Protein AF-A0A7C4VWK9-F1 (afdb_monomer)

Structure (mmCIF, N/CA/C/O backbone):
data_AF-A0A7C4VWK9-F1
#
_entry.id   AF-A0A7C4VWK9-F1
#
loop_
_atom_site.group_PDB
_atom_site.id
_atom_site.type_symbol
_atom_site.label_atom_id
_atom_site.label_alt_id
_atom_site.label_comp_id
_atom_site.label_asym_id
_atom_site.label_entity_id
_atom_site.label_seq_id
_atom_site.pdbx_PDB_ins_code
_atom_site.Cartn_x
_atom_site.Cartn_y
_atom_site.Cartn_z
_atom_site.occupancy
_atom_site.B_iso_or_equiv
_atom_site.auth_seq_id
_atom_site.auth_comp_id
_atom_site.auth_asym_id
_atom_site.auth_atom_id
_atom_site.pdbx_PDB_model_num
ATOM 1 N N . ILE A 1 1 ? -9.083 -7.393 33.796 1.00 55.97 1 ILE A N 1
ATOM 2 C CA . ILE A 1 1 ? -8.735 -6.158 33.056 1.00 55.97 1 ILE A CA 1
ATOM 3 C C . ILE A 1 1 ? -10.048 -5.450 32.779 1.00 55.97 1 ILE A C 1
ATOM 5 O O . ILE A 1 1 ? -10.922 -6.067 32.182 1.00 55.97 1 ILE A O 1
ATOM 9 N N . GLU A 1 2 ? -10.242 -4.238 33.296 1.00 72.88 2 GLU A N 1
ATOM 10 C CA . GLU A 1 2 ? -11.451 -3.458 33.008 1.00 72.88 2 GLU A CA 1
ATOM 11 C C . GLU A 1 2 ? -11.550 -3.204 31.500 1.00 72.88 2 GLU A C 1
ATOM 13 O O . GLU A 1 2 ? -10.556 -2.860 30.855 1.00 72.88 2 GLU A O 1
ATOM 18 N N . LYS A 1 3 ? -12.746 -3.395 30.935 1.00 67.94 3 LYS A N 1
ATOM 19 C CA . LYS A 1 3 ? -13.032 -3.276 29.496 1.00 67.94 3 LYS A CA 1
ATOM 20 C C . LYS A 1 3 ? -12.507 -1.963 28.893 1.00 67.94 3 LYS A C 1
ATOM 22 O O . LYS A 1 3 ? -12.003 -1.963 27.772 1.00 67.94 3 LYS A O 1
ATOM 27 N N . ASP A 1 4 ? -12.549 -0.881 29.666 1.00 73.06 4 ASP A N 1
ATOM 28 C CA . ASP A 1 4 ? -12.088 0.445 29.250 1.00 73.06 4 ASP A CA 1
ATOM 29 C C . ASP A 1 4 ? -10.565 0.529 29.104 1.00 73.06 4 ASP A C 1
ATOM 31 O O . ASP A 1 4 ? -10.063 1.165 28.176 1.00 73.06 4 ASP A O 1
ATOM 35 N N . THR A 1 5 ? -9.816 -0.169 29.964 1.00 80.00 5 THR A N 1
ATOM 36 C CA . THR A 1 5 ? -8.351 -0.253 29.851 1.00 80.00 5 THR A CA 1
ATOM 37 C C . THR A 1 5 ? -7.963 -0.996 28.574 1.00 80.00 5 THR A C 1
ATOM 39 O O . THR A 1 5 ? -7.142 -0.510 27.802 1.00 80.00 5 THR A O 1
ATOM 42 N N . PHE A 1 6 ? -8.631 -2.118 28.293 1.00 78.56 6 PHE A N 1
ATOM 43 C CA . PHE A 1 6 ? -8.378 -2.913 27.093 1.00 78.56 6 PHE A CA 1
ATOM 44 C C . PHE A 1 6 ? -8.642 -2.128 25.795 1.00 78.56 6 PHE A C 1
ATOM 46 O O . PHE A 1 6 ? -7.786 -2.079 24.913 1.00 78.56 6 PHE A O 1
ATOM 53 N N . LEU A 1 7 ? -9.800 -1.466 25.679 1.00 77.19 7 LEU A N 1
ATOM 54 C CA . LEU A 1 7 ? -10.148 -0.688 24.482 1.00 77.19 7 LEU A CA 1
ATOM 55 C C . LEU A 1 7 ? -9.214 0.508 24.269 1.00 77.19 7 LEU A C 1
ATOM 57 O O . LEU A 1 7 ? -8.869 0.832 23.129 1.00 77.19 7 LEU A O 1
ATOM 61 N N . ARG A 1 8 ? -8.776 1.155 25.353 1.00 83.44 8 ARG A N 1
ATOM 62 C CA . ARG A 1 8 ? -7.779 2.226 25.288 1.00 83.44 8 ARG A CA 1
ATOM 63 C C . ARG A 1 8 ? -6.451 1.716 24.731 1.00 83.44 8 ARG A C 1
ATOM 65 O O . ARG A 1 8 ? -5.878 2.369 23.859 1.00 83.44 8 ARG A O 1
ATOM 72 N N . ASP A 1 9 ? -5.992 0.557 25.191 1.00 83.94 9 ASP A N 1
ATOM 73 C CA . ASP A 1 9 ? -4.721 -0.024 24.760 1.00 83.94 9 ASP A CA 1
ATOM 74 C C . ASP A 1 9 ? -4.773 -0.458 23.285 1.00 83.94 9 ASP A C 1
ATOM 76 O O . ASP A 1 9 ? -3.840 -0.180 22.528 1.00 83.94 9 ASP A O 1
ATOM 80 N N . VAL A 1 10 ? -5.901 -1.025 22.833 1.00 84.25 10 VAL A N 1
ATOM 81 C CA . VAL A 1 10 ? -6.145 -1.338 21.413 1.00 84.25 10 VAL A CA 1
ATOM 82 C C . VAL A 1 10 ? -6.094 -0.074 20.551 1.00 84.25 10 VAL A C 1
ATOM 84 O O . VAL A 1 10 ? -5.369 -0.039 19.557 1.00 84.25 10 VAL A O 1
ATOM 87 N N . LYS A 1 11 ? -6.796 1.002 20.934 1.00 84.75 11 LYS A N 1
ATOM 88 C CA . LYS A 1 11 ? -6.750 2.283 20.200 1.00 84.75 11 LYS A CA 1
ATOM 89 C C . LYS A 1 11 ? -5.338 2.865 20.148 1.00 84.75 11 LYS A C 1
ATOM 91 O O . LYS A 1 11 ? -4.893 3.320 19.095 1.00 84.75 11 LYS A O 1
ATOM 96 N N . ALA A 1 12 ? -4.616 2.824 21.267 1.00 86.88 12 ALA A N 1
ATOM 97 C CA . ALA A 1 12 ? -3.241 3.303 21.337 1.00 86.88 12 ALA A CA 1
ATOM 98 C C . ALA A 1 12 ? -2.297 2.486 20.439 1.00 86.88 12 ALA A C 1
ATOM 100 O O . ALA A 1 12 ? -1.386 3.060 19.840 1.00 86.88 12 ALA A O 1
ATOM 101 N N . ALA A 1 13 ? -2.516 1.173 20.314 1.00 88.00 13 ALA A N 1
ATOM 102 C CA . ALA A 1 13 ? -1.792 0.331 19.369 1.00 88.00 13 ALA A CA 1
ATOM 103 C C . ALA A 1 13 ? -2.123 0.710 17.918 1.00 88.00 13 ALA A C 1
ATOM 105 O O . ALA A 1 13 ? -1.204 0.931 17.132 1.00 88.00 13 ALA A O 1
ATOM 106 N N . ILE A 1 14 ? -3.409 0.889 17.586 1.00 88.56 14 ILE A N 1
ATOM 107 C CA . ILE A 1 14 ? -3.871 1.284 16.245 1.00 88.56 14 ILE A CA 1
ATOM 108 C C . ILE A 1 14 ? -3.203 2.576 15.764 1.00 88.56 14 ILE A C 1
ATOM 110 O O . ILE A 1 14 ? -2.759 2.659 14.621 1.00 88.56 14 ILE A O 1
ATOM 114 N N . PHE A 1 15 ? -3.082 3.584 16.629 1.00 90.50 15 PHE A N 1
ATOM 115 C CA . PHE A 1 15 ? -2.480 4.870 16.251 1.00 90.50 15 PHE A CA 1
ATOM 116 C C . PHE A 1 15 ? -0.980 4.792 15.937 1.00 90.50 15 PHE A C 1
ATOM 118 O O . PHE A 1 15 ? -0.441 5.695 15.293 1.00 90.50 15 PHE A O 1
ATOM 125 N N . LYS A 1 16 ? -0.305 3.713 16.346 1.00 90.88 16 LYS A N 1
ATOM 126 C CA . LYS A 1 16 ? 1.098 3.443 15.998 1.00 90.88 16 LYS A CA 1
ATOM 127 C C . LYS A 1 16 ? 1.243 2.716 14.661 1.00 90.88 16 LYS A C 1
ATOM 129 O O . LYS A 1 16 ? 2.356 2.620 14.145 1.00 90.88 16 LYS A O 1
ATOM 134 N N . VAL A 1 17 ? 0.142 2.225 14.093 1.00 94.06 17 VAL A N 1
ATOM 135 C CA . VAL A 1 17 ? 0.165 1.481 12.838 1.00 94.06 17 VAL A CA 1
ATOM 136 C C . VAL A 1 17 ? 0.372 2.436 11.666 1.00 94.06 17 VAL A C 1
ATOM 138 O O . VAL A 1 17 ? -0.352 3.417 11.474 1.00 94.06 17 VAL A O 1
ATOM 141 N N . LYS A 1 18 ? 1.384 2.124 10.869 1.00 95.38 18 LYS A N 1
ATOM 142 C CA . LYS A 1 18 ? 1.755 2.763 9.609 1.00 95.38 18 LYS A CA 1
ATOM 143 C C . LYS A 1 18 ? 1.712 1.707 8.503 1.00 95.38 18 LYS A C 1
ATOM 145 O O . LYS A 1 18 ? 1.727 0.514 8.809 1.00 95.38 18 LYS A O 1
ATOM 150 N N . PRO A 1 19 ? 1.640 2.086 7.219 1.00 96.56 19 PRO A N 1
ATOM 151 C CA . PRO A 1 19 ? 1.576 1.081 6.164 1.00 96.56 19 PRO A CA 1
ATOM 152 C C . PRO A 1 19 ? 2.754 0.091 6.202 1.00 96.56 19 PRO A C 1
ATOM 154 O O . PRO A 1 19 ? 2.542 -1.109 6.048 1.00 96.56 19 PRO A O 1
ATOM 157 N N . GLU A 1 20 ? 3.967 0.559 6.504 1.00 95.12 20 GLU A N 1
ATOM 158 C CA . GLU A 1 20 ? 5.180 -0.263 6.563 1.00 95.12 20 GLU A CA 1
ATOM 159 C C . GLU A 1 20 ? 5.225 -1.289 7.712 1.00 95.12 20 GLU A C 1
ATOM 161 O O . GLU A 1 20 ? 5.962 -2.266 7.616 1.00 95.12 20 GLU A O 1
ATOM 166 N N . ASN A 1 21 ? 4.444 -1.122 8.783 1.00 94.62 21 ASN A N 1
ATOM 167 C CA . ASN A 1 21 ? 4.411 -2.075 9.903 1.00 94.62 21 ASN A CA 1
ATOM 168 C C . ASN A 1 21 ? 3.058 -2.786 10.053 1.00 94.62 21 ASN A C 1
ATOM 170 O O . ASN A 1 21 ? 2.929 -3.688 10.871 1.00 94.62 21 ASN A O 1
ATOM 174 N N . LEU A 1 22 ? 2.063 -2.437 9.233 1.00 94.81 22 LEU A N 1
ATOM 175 C CA . LEU A 1 22 ? 0.683 -2.920 9.318 1.00 94.81 22 LEU A CA 1
ATOM 176 C C . LEU A 1 22 ? 0.547 -4.438 9.460 1.00 94.81 22 LEU A C 1
ATOM 178 O O . LEU A 1 22 ? -0.304 -4.918 10.204 1.00 94.81 22 LEU A O 1
ATOM 182 N N . GLU A 1 23 ? 1.391 -5.201 8.774 1.00 92.38 23 GLU A N 1
ATOM 183 C CA . GLU A 1 23 ? 1.318 -6.659 8.814 1.00 92.38 23 GLU A CA 1
ATOM 184 C C . GLU A 1 23 ? 1.632 -7.249 10.205 1.00 92.38 23 GLU A C 1
ATOM 186 O O . GLU A 1 23 ? 1.118 -8.306 10.551 1.00 92.38 23 GLU A O 1
ATOM 191 N N . GLU A 1 24 ? 2.417 -6.554 11.031 1.00 91.69 24 GLU A N 1
ATOM 192 C CA . GLU A 1 24 ? 2.699 -6.940 12.426 1.00 91.69 24 GLU A CA 1
ATOM 193 C C . GLU A 1 24 ? 1.501 -6.687 13.354 1.00 91.69 24 GLU A C 1
ATOM 195 O O . GLU A 1 24 ? 1.420 -7.226 14.457 1.00 91.69 24 GLU A O 1
ATOM 200 N N . TYR A 1 25 ? 0.543 -5.887 12.887 1.00 91.50 25 TYR A N 1
ATOM 201 C CA . TYR A 1 25 ? -0.620 -5.444 13.641 1.00 91.50 25 TYR A CA 1
ATOM 202 C C . TYR A 1 25 ? -1.936 -6.003 13.089 1.00 91.50 25 TYR A C 1
ATOM 204 O O . TYR A 1 25 ? -2.997 -5.521 13.467 1.00 91.50 25 TYR A O 1
ATOM 212 N N . LEU A 1 26 ? -1.921 -7.030 12.230 1.00 90.19 26 LEU A N 1
ATOM 213 C CA . LEU A 1 26 ? -3.162 -7.589 11.665 1.00 90.19 26 LEU A CA 1
ATOM 214 C C . LEU A 1 26 ? -4.121 -8.154 12.715 1.00 90.19 26 LEU A C 1
ATOM 216 O O . LEU A 1 26 ? -5.330 -8.095 12.507 1.00 90.19 26 LEU A O 1
ATOM 22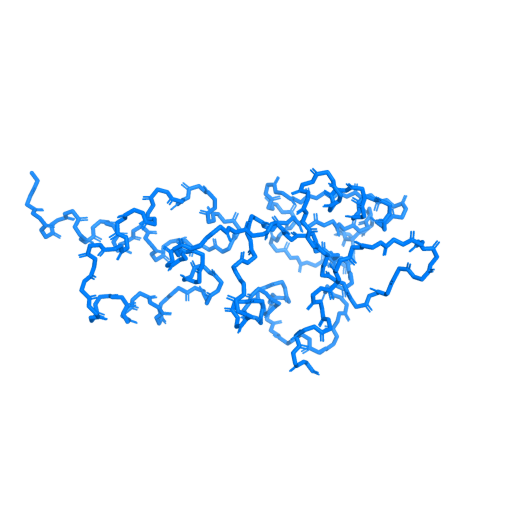0 N N . TRP A 1 27 ? -3.606 -8.612 13.858 1.00 87.50 27 TRP A N 1
ATOM 221 C CA . TRP A 1 27 ? -4.416 -9.051 15.001 1.00 87.50 27 TRP A CA 1
ATOM 222 C C . TRP A 1 27 ? -5.395 -7.970 15.486 1.00 87.50 27 TRP A C 1
ATOM 224 O O . TRP A 1 27 ? -6.424 -8.275 16.075 1.00 87.50 27 TRP A O 1
ATOM 234 N N . ILE A 1 28 ? -5.104 -6.692 15.221 1.00 88.31 28 ILE A N 1
ATOM 235 C CA . ILE A 1 28 ? -5.979 -5.571 15.563 1.00 88.31 28 ILE A CA 1
ATOM 236 C C . ILE A 1 28 ? -7.298 -5.622 14.787 1.00 88.31 28 ILE A C 1
ATOM 238 O O . ILE A 1 28 ? -8.310 -5.155 15.305 1.00 88.31 28 ILE A O 1
ATOM 242 N N . SER A 1 29 ? -7.305 -6.164 13.564 1.00 88.06 29 SER A N 1
ATOM 243 C CA . SER A 1 29 ? -8.513 -6.218 12.725 1.00 88.06 29 SER A CA 1
ATOM 244 C C . SER A 1 29 ? -9.667 -6.950 13.418 1.00 88.06 29 SER A C 1
ATOM 246 O O . SER A 1 29 ? -10.799 -6.469 13.375 1.00 88.06 29 SER A O 1
ATOM 248 N N . ASP A 1 30 ? -9.360 -8.000 14.186 1.00 85.69 30 ASP A N 1
ATOM 249 C CA . ASP A 1 30 ? -10.332 -8.738 14.999 1.00 85.69 30 ASP A CA 1
ATOM 250 C C . ASP A 1 30 ? -11.010 -7.842 16.047 1.00 85.69 30 ASP A C 1
ATOM 252 O O . ASP A 1 30 ? -12.171 -8.043 16.397 1.00 85.69 30 ASP A O 1
ATOM 256 N N . PHE A 1 31 ? -10.314 -6.807 16.526 1.00 85.69 31 PHE A N 1
ATOM 257 C CA . PHE A 1 31 ? -10.820 -5.869 17.527 1.00 85.69 31 PHE A CA 1
ATOM 258 C C . PHE A 1 31 ? -11.560 -4.679 16.924 1.00 85.69 31 PHE A C 1
ATOM 260 O O . PHE A 1 31 ? -12.413 -4.094 17.595 1.00 85.69 31 PHE A O 1
ATOM 267 N N . VAL A 1 32 ? -11.288 -4.335 15.660 1.00 86.88 32 VAL A N 1
ATOM 268 C CA . VAL A 1 32 ? -11.972 -3.232 14.969 1.00 86.88 32 VAL A CA 1
ATOM 269 C C . VAL A 1 32 ? -13.476 -3.472 14.924 1.00 86.88 32 VAL A C 1
ATOM 271 O O . VAL A 1 32 ? -14.249 -2.525 15.062 1.00 86.88 32 VAL A O 1
ATOM 274 N N . ASP A 1 33 ? -13.922 -4.721 14.800 1.00 84.25 33 ASP A N 1
ATOM 275 C CA . ASP A 1 33 ? -15.347 -5.045 14.750 1.00 84.25 33 ASP A CA 1
ATOM 276 C C . ASP A 1 33 ? -16.100 -4.807 16.068 1.00 84.25 33 ASP A C 1
ATOM 278 O O . ASP A 1 33 ? -17.304 -4.554 16.028 1.00 84.25 33 ASP A O 1
ATOM 282 N N . TYR A 1 34 ? -15.400 -4.772 17.205 1.00 86.06 34 TYR A N 1
ATOM 283 C CA . TYR A 1 34 ? -15.989 -4.485 18.519 1.00 86.06 34 TYR A CA 1
ATOM 284 C C . TYR A 1 34 ? -16.114 -2.990 18.824 1.00 86.06 34 TYR A C 1
ATOM 286 O O . TYR A 1 34 ? -16.762 -2.612 19.802 1.00 86.06 34 TYR A O 1
ATOM 294 N N . LEU A 1 35 ? -15.495 -2.138 18.007 1.00 87.06 35 LEU A N 1
ATOM 295 C CA . LEU A 1 35 ? -15.541 -0.695 18.186 1.00 87.06 35 LEU A CA 1
ATOM 296 C C . LEU A 1 35 ? -16.892 -0.131 17.754 1.00 87.06 35 LEU A C 1
ATOM 298 O O . LEU A 1 35 ? -17.445 -0.502 16.712 1.00 87.06 35 LEU A O 1
ATOM 302 N N . ASN A 1 36 ? -17.400 0.827 18.522 1.00 90.00 36 ASN A N 1
ATOM 303 C CA . ASN A 1 36 ? -18.621 1.530 18.154 1.00 90.00 36 ASN A CA 1
ATOM 304 C C . ASN A 1 36 ? -18.364 2.529 16.995 1.00 90.00 36 ASN A C 1
ATOM 306 O O . ASN A 1 36 ? -17.211 2.852 16.685 1.00 90.00 36 ASN A O 1
ATOM 310 N N . PRO A 1 37 ? -19.413 3.052 16.331 1.00 92.06 37 PRO A N 1
ATOM 311 C CA . PRO A 1 37 ? -19.247 3.949 15.184 1.00 92.06 37 PRO A CA 1
ATOM 312 C C . PRO A 1 37 ? -18.419 5.215 15.463 1.00 92.06 37 PRO A C 1
ATOM 314 O O . PRO A 1 37 ? -17.681 5.661 14.585 1.00 92.06 37 PRO A O 1
ATOM 317 N N . ILE A 1 38 ? -18.504 5.773 16.676 1.00 91.31 38 ILE A N 1
ATOM 318 C CA . ILE A 1 38 ? -17.749 6.970 17.079 1.00 91.31 38 ILE A CA 1
ATOM 319 C C . ILE A 1 38 ? -16.256 6.635 17.146 1.00 91.31 38 ILE A C 1
ATOM 321 O O . ILE A 1 38 ? -15.430 7.351 16.587 1.00 91.31 38 ILE A O 1
ATOM 325 N N . GLU A 1 39 ? -15.912 5.504 17.756 1.00 90.44 39 GLU A N 1
ATOM 326 C CA . GLU A 1 39 ? -14.531 5.030 17.885 1.00 90.44 39 GLU A CA 1
ATOM 327 C C . GLU A 1 39 ? -13.917 4.677 16.530 1.00 90.44 39 GLU A C 1
ATOM 329 O O . GLU A 1 39 ? -12.776 5.041 16.247 1.00 90.44 39 GLU A O 1
ATOM 334 N N . LYS A 1 40 ? -14.691 4.021 15.656 1.00 91.69 40 LYS A N 1
ATOM 335 C CA . LYS A 1 40 ? -14.276 3.749 14.274 1.00 91.69 40 LYS A CA 1
ATOM 336 C C . LYS A 1 40 ? -13.990 5.043 13.517 1.00 91.69 40 LYS A C 1
ATOM 338 O O . LYS A 1 40 ? -12.975 5.137 12.830 1.00 91.69 40 LYS A O 1
ATOM 343 N N . SER A 1 41 ? -14.856 6.048 13.658 1.00 93.19 41 SER A N 1
ATOM 344 C CA . SER A 1 41 ? -14.652 7.355 13.030 1.00 93.19 41 SER A CA 1
ATOM 345 C C . SER A 1 41 ? -13.418 8.071 13.580 1.00 93.19 41 SER A C 1
ATOM 347 O O . SER A 1 41 ? -12.665 8.660 12.807 1.00 93.19 41 SER A O 1
ATOM 349 N N . GLU A 1 42 ? 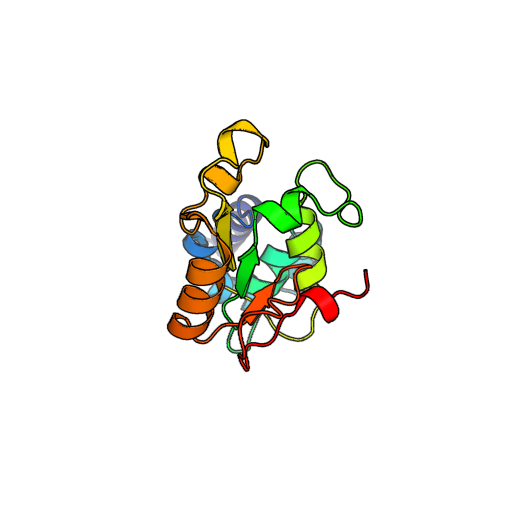-13.191 8.018 14.893 1.00 91.88 42 GLU A N 1
ATOM 350 C CA . GLU A 1 42 ? -12.001 8.593 15.522 1.00 91.88 42 GLU A CA 1
ATOM 351 C C . GLU A 1 42 ? -10.724 7.967 14.950 1.00 91.88 42 GLU A C 1
ATOM 353 O O . GLU A 1 42 ? -9.794 8.680 14.569 1.00 91.88 42 GLU A O 1
ATOM 358 N N . ILE A 1 43 ? -10.699 6.638 14.842 1.00 91.25 43 ILE A N 1
ATOM 359 C CA . ILE A 1 43 ? -9.550 5.913 14.310 1.00 91.25 43 ILE A CA 1
ATOM 360 C C . ILE A 1 43 ? -9.310 6.226 12.849 1.00 91.25 43 ILE A C 1
ATOM 362 O O . ILE A 1 43 ? -8.188 6.580 12.487 1.00 91.25 43 ILE A O 1
ATOM 366 N N . LYS A 1 44 ? -10.357 6.137 12.026 1.00 94.00 44 LYS A N 1
ATOM 367 C CA . LYS A 1 44 ? -10.295 6.438 10.595 1.00 94.00 44 LYS A CA 1
ATOM 368 C C . LYS A 1 44 ? -9.642 7.796 10.321 1.00 94.00 44 LYS A C 1
ATOM 370 O O . LYS A 1 44 ? -8.906 7.919 9.351 1.00 94.00 44 LYS A O 1
ATOM 375 N N . ASN A 1 45 ? -9.885 8.788 11.177 1.00 93.44 45 ASN A N 1
ATOM 376 C CA . ASN A 1 45 ? -9.351 10.142 11.023 1.00 93.44 45 ASN A CA 1
ATOM 377 C C . ASN A 1 45 ? -7.901 10.308 11.517 1.00 93.44 45 ASN A C 1
ATOM 379 O O . ASN A 1 45 ? -7.279 11.326 11.225 1.00 93.44 45 ASN A O 1
ATOM 383 N N . LYS A 1 46 ? -7.367 9.349 12.284 1.00 93.81 46 LYS A N 1
ATOM 384 C CA . LYS A 1 46 ? -6.028 9.421 12.899 1.00 93.81 46 LYS A CA 1
ATOM 385 C C . LYS A 1 46 ? -4.998 8.491 12.259 1.00 93.81 46 LYS A C 1
ATOM 387 O O . LYS A 1 46 ? -3.800 8.695 12.454 1.00 93.81 46 LYS A O 1
ATOM 392 N N . VAL A 1 47 ? -5.434 7.471 11.523 1.00 95.44 47 VAL A N 1
ATOM 393 C CA . VAL A 1 47 ? -4.537 6.528 10.838 1.00 95.44 47 VAL A CA 1
ATOM 394 C C . VAL A 1 47 ? -4.475 6.797 9.342 1.00 95.44 47 VAL A C 1
ATOM 396 O O . VAL A 1 47 ? -5.345 7.444 8.765 1.00 95.44 47 VAL A O 1
ATOM 399 N N . HIS A 1 48 ? -3.440 6.264 8.694 1.00 97.06 48 HIS A N 1
ATOM 400 C CA . HIS A 1 48 ? -3.323 6.345 7.244 1.00 97.06 48 HIS A CA 1
ATOM 401 C C . HIS A 1 48 ? -4.534 5.663 6.564 1.00 97.06 48 HIS A C 1
ATOM 403 O O . HIS A 1 48 ? -4.894 4.554 6.974 1.00 97.06 48 HIS A O 1
ATOM 409 N N . PRO A 1 49 ? -5.141 6.235 5.505 1.00 97.12 49 PRO A N 1
ATOM 410 C CA . PRO A 1 49 ? -6.337 5.666 4.870 1.00 97.12 49 PRO A CA 1
ATOM 411 C C . PRO A 1 49 ? -6.178 4.206 4.422 1.00 97.12 49 PRO A C 1
ATOM 413 O O . PRO A 1 49 ? -7.076 3.390 4.621 1.00 97.12 49 PRO A O 1
ATOM 416 N N . TYR A 1 50 ? -4.996 3.846 3.912 1.00 97.56 50 TYR A N 1
ATOM 417 C CA . TYR A 1 50 ? -4.639 2.458 3.591 1.00 97.56 50 TYR A CA 1
ATOM 418 C C . TYR A 1 50 ? -4.682 1.519 4.803 1.00 97.56 50 TYR A C 1
ATOM 420 O O . TYR A 1 50 ? -5.269 0.444 4.725 1.00 97.56 50 TYR A O 1
ATOM 428 N N . VAL A 1 51 ? -4.119 1.944 5.940 1.00 97.00 51 VAL A N 1
ATOM 429 C CA . VAL A 1 51 ? -4.147 1.176 7.195 1.00 97.00 51 VAL A CA 1
ATOM 430 C C . VAL A 1 51 ? -5.590 0.942 7.627 1.00 97.00 51 VAL A C 1
ATOM 432 O O . VAL A 1 51 ? -5.967 -0.193 7.905 1.00 97.00 51 VAL A O 1
ATOM 435 N N . TRP A 1 52 ? -6.420 1.990 7.611 1.00 96.38 52 TRP A N 1
ATOM 436 C CA . TRP A 1 52 ? -7.835 1.858 7.953 1.00 96.38 52 TRP A CA 1
ATOM 437 C C . TRP A 1 52 ? -8.576 0.897 7.018 1.00 96.38 52 TRP A C 1
ATOM 439 O O . TRP A 1 52 ? -9.301 0.025 7.494 1.00 96.38 52 TRP A O 1
ATOM 449 N N . LYS A 1 53 ? -8.387 1.026 5.697 1.00 96.06 53 LYS A N 1
ATOM 450 C CA . LYS A 1 53 ? -9.031 0.155 4.701 1.00 96.06 53 LYS A CA 1
ATOM 451 C C . LYS A 1 53 ? -8.708 -1.315 4.960 1.00 96.06 53 LYS A C 1
ATOM 453 O O . LYS A 1 53 ? -9.624 -2.128 4.923 1.00 96.06 53 LYS A O 1
ATOM 458 N N . VAL A 1 54 ? -7.448 -1.641 5.248 1.00 95.81 54 VAL A N 1
ATOM 459 C CA . VAL A 1 54 ? -7.021 -3.018 5.534 1.00 95.81 54 VAL A CA 1
ATOM 460 C C . VAL A 1 54 ? -7.587 -3.515 6.861 1.00 95.81 54 VAL A C 1
ATOM 462 O O . VAL A 1 54 ? -8.215 -4.568 6.881 1.00 95.81 54 VAL A O 1
ATOM 465 N N . LEU A 1 55 ? -7.429 -2.752 7.949 1.00 93.69 55 LEU A N 1
ATOM 466 C CA . LEU A 1 55 ? -7.897 -3.164 9.279 1.00 93.69 55 LEU A CA 1
ATOM 467 C C . LEU A 1 55 ? -9.424 -3.310 9.363 1.00 93.69 55 LEU A C 1
ATOM 469 O O . LEU A 1 55 ? -9.916 -4.088 10.171 1.00 93.69 55 LEU A O 1
ATOM 473 N N . ASN A 1 56 ? -10.169 -2.567 8.544 1.00 92.56 56 ASN A N 1
ATOM 474 C CA . ASN A 1 56 ? -11.631 -2.612 8.485 1.00 92.56 56 ASN A CA 1
ATOM 475 C C . ASN A 1 56 ? -12.160 -3.482 7.320 1.00 92.56 56 ASN A C 1
ATOM 477 O O . ASN A 1 56 ? -13.360 -3.473 7.034 1.00 92.56 56 ASN A O 1
ATOM 481 N N . SER A 1 57 ? -11.290 -4.204 6.605 1.00 90.81 57 SER A N 1
ATOM 482 C CA . SER A 1 57 ? -11.694 -5.056 5.483 1.00 90.81 57 SER A CA 1
ATOM 483 C C . SER A 1 57 ? -12.291 -6.369 5.978 1.00 90.81 57 SER A C 1
ATOM 485 O O . SER A 1 57 ? -11.627 -7.138 6.661 1.00 90.81 57 SER A O 1
ATOM 487 N N . LYS A 1 58 ? -13.524 -6.666 5.557 1.00 80.88 58 LYS A N 1
ATOM 488 C CA . LYS A 1 58 ? -14.186 -7.962 5.810 1.00 80.88 58 LYS A CA 1
ATOM 489 C C . LYS A 1 58 ? -14.018 -8.962 4.669 1.00 80.88 58 LYS A C 1
ATOM 491 O O . LYS A 1 58 ? -14.386 -10.125 4.798 1.00 80.88 58 LYS A O 1
ATOM 496 N N . SER A 1 59 ? -13.521 -8.497 3.526 1.00 77.38 59 SER A N 1
ATOM 497 C CA . SER A 1 59 ? -13.327 -9.301 2.327 1.00 77.38 59 SER A CA 1
ATOM 498 C C . SER A 1 59 ? -11.900 -9.828 2.228 1.00 77.38 59 SER A C 1
ATOM 500 O O . SER A 1 59 ? -10.964 -9.288 2.823 1.00 77.38 59 SER A O 1
ATOM 502 N N . LYS A 1 60 ? -11.747 -10.871 1.405 1.00 82.19 60 LYS A N 1
ATOM 503 C CA . LYS A 1 60 ? -10.448 -11.377 0.968 1.00 82.19 60 LYS A CA 1
ATOM 504 C C . LYS A 1 60 ? -9.621 -10.233 0.371 1.00 82.19 60 LYS A C 1
ATOM 506 O O . LYS A 1 60 ? -10.107 -9.508 -0.497 1.00 82.19 60 LYS A O 1
ATOM 511 N N . THR A 1 61 ? -8.379 -10.100 0.821 1.00 93.88 61 THR A N 1
ATOM 512 C CA . THR A 1 61 ? -7.441 -9.110 0.294 1.00 93.88 61 THR A CA 1
ATOM 513 C C . THR A 1 61 ? -6.734 -9.633 -0.956 1.00 93.88 61 THR A C 1
ATOM 515 O O . THR A 1 61 ? -6.604 -10.844 -1.161 1.00 93.88 61 THR A O 1
ATOM 518 N N . ILE A 1 62 ? -6.289 -8.714 -1.811 1.00 97.56 62 ILE A N 1
ATOM 519 C CA . ILE A 1 62 ? -5.549 -9.023 -3.038 1.00 97.56 62 ILE A CA 1
ATOM 520 C C . ILE A 1 62 ? -4.126 -8.479 -2.885 1.00 97.56 62 ILE A C 1
ATOM 522 O O . ILE A 1 62 ? -3.971 -7.272 -2.715 1.00 97.56 62 ILE A O 1
ATOM 526 N N . PRO A 1 63 ? -3.072 -9.304 -2.950 1.00 98.12 63 PRO A N 1
ATOM 527 C CA . PRO A 1 63 ? -1.708 -8.792 -2.908 1.00 98.12 63 PRO A CA 1
ATOM 528 C C . PRO A 1 63 ? -1.423 -7.809 -4.052 1.00 98.12 63 PRO A C 1
ATOM 530 O O . PRO A 1 63 ? -1.895 -8.009 -5.172 1.00 98.12 63 PRO A O 1
ATOM 533 N N . VAL A 1 64 ? -0.628 -6.771 -3.792 1.00 98.50 64 VAL A N 1
ATOM 534 C CA . VAL A 1 64 ? -0.201 -5.803 -4.817 1.00 98.50 64 VAL A CA 1
ATOM 535 C C . VAL A 1 64 ? 1.316 -5.690 -4.860 1.00 98.50 64 VAL A C 1
ATOM 537 O O . VAL A 1 64 ? 1.959 -5.472 -3.836 1.00 98.50 64 VAL A O 1
ATOM 540 N N . VAL A 1 65 ? 1.894 -5.823 -6.049 1.00 98.62 65 VAL A N 1
ATOM 541 C CA . VAL A 1 65 ? 3.317 -5.586 -6.295 1.00 98.62 65 VAL A CA 1
ATOM 542 C C . VAL A 1 65 ? 3.478 -4.212 -6.924 1.00 98.62 65 VAL A C 1
ATOM 544 O O . VAL A 1 65 ? 2.929 -3.924 -7.984 1.00 98.62 65 VAL A O 1
ATOM 547 N N . ILE A 1 66 ? 4.198 -3.343 -6.236 1.00 98.56 66 ILE A N 1
ATOM 548 C CA . ILE A 1 66 ? 4.366 -1.942 -6.588 1.00 98.56 66 ILE A CA 1
ATOM 549 C C . ILE A 1 66 ? 5.767 -1.754 -7.162 1.00 98.56 66 ILE A C 1
ATOM 551 O O . ILE A 1 66 ? 6.763 -2.137 -6.544 1.00 98.56 66 ILE A O 1
ATOM 555 N N . ASP A 1 67 ? 5.832 -1.121 -8.326 1.00 97.50 67 ASP A N 1
ATOM 556 C CA . ASP A 1 67 ? 7.083 -0.675 -8.932 1.00 97.50 67 ASP A CA 1
ATOM 557 C C . ASP A 1 67 ? 7.584 0.579 -8.208 1.00 97.50 67 ASP A C 1
ATOM 559 O O . ASP A 1 67 ? 7.225 1.713 -8.525 1.00 97.50 67 ASP A O 1
ATOM 563 N N . GLY A 1 68 ? 8.394 0.375 -7.177 1.00 97.12 68 GLY A N 1
ATOM 564 C CA . GLY A 1 68 ? 8.846 1.439 -6.298 1.00 97.12 68 GLY A CA 1
ATOM 565 C C . GLY A 1 68 ? 9.622 2.530 -7.040 1.00 97.12 68 GLY A C 1
ATOM 566 O O . GLY A 1 68 ? 9.419 3.710 -6.761 1.00 97.12 68 GLY A O 1
ATOM 567 N N . SER A 1 69 ? 10.469 2.172 -8.011 1.00 95.50 69 SER A N 1
ATOM 568 C CA . SER A 1 69 ? 11.235 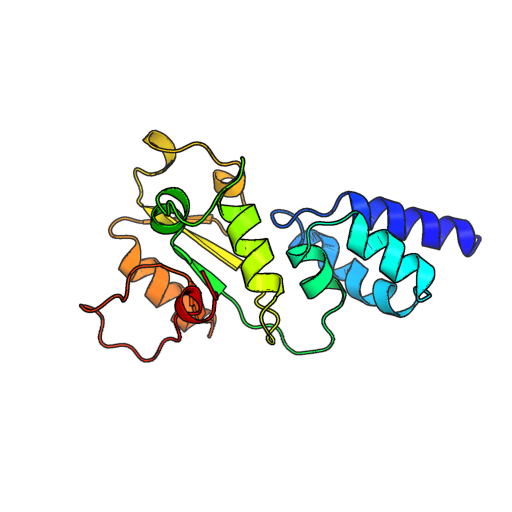3.158 -8.789 1.00 95.50 69 SER A CA 1
ATOM 569 C C . SER A 1 69 ? 10.319 4.052 -9.622 1.00 95.50 69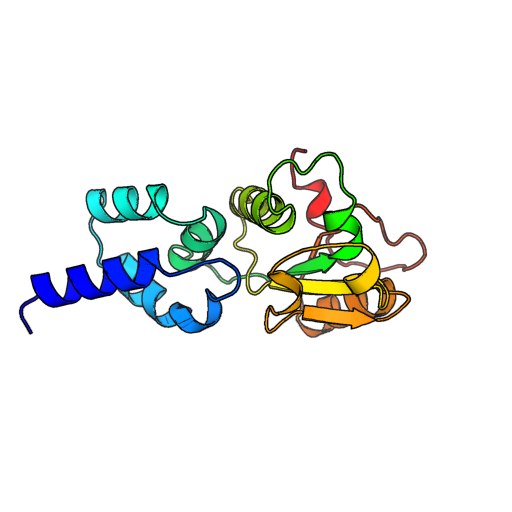 SER A C 1
ATOM 571 O O . SER A 1 69 ? 10.486 5.273 -9.626 1.00 95.50 69 SER A O 1
ATOM 573 N N . ASN A 1 70 ? 9.333 3.461 -10.297 1.00 95.25 70 ASN A N 1
ATOM 574 C CA . ASN A 1 70 ? 8.365 4.198 -11.100 1.00 95.25 70 ASN A CA 1
ATOM 575 C C . ASN A 1 70 ? 7.505 5.137 -10.241 1.00 95.25 70 ASN A C 1
ATOM 577 O O . ASN A 1 70 ? 7.346 6.314 -10.565 1.00 95.25 70 ASN A O 1
ATOM 581 N N . ILE A 1 71 ? 7.036 4.648 -9.092 1.00 96.06 71 ILE A N 1
ATOM 582 C CA . ILE A 1 71 ? 6.243 5.428 -8.137 1.00 96.06 71 ILE A CA 1
ATOM 583 C C . ILE A 1 71 ? 7.037 6.597 -7.559 1.00 96.06 71 ILE A C 1
ATOM 585 O O . ILE A 1 71 ? 6.514 7.706 -7.454 1.00 96.06 71 ILE A O 1
ATOM 589 N N . LEU A 1 72 ? 8.315 6.389 -7.231 1.00 95.38 72 LEU A N 1
ATOM 590 C CA . LEU A 1 72 ? 9.182 7.467 -6.765 1.00 95.38 72 LEU A CA 1
ATOM 591 C C . LEU A 1 72 ? 9.510 8.491 -7.857 1.00 95.38 72 LEU A C 1
ATOM 593 O O . LEU A 1 72 ? 9.982 9.568 -7.511 1.00 95.38 72 LEU A O 1
ATOM 597 N N . LEU A 1 73 ? 9.244 8.218 -9.134 1.00 94.38 73 LEU A N 1
ATOM 598 C CA . LEU A 1 73 ? 9.398 9.169 -10.243 1.00 94.38 73 LEU A CA 1
ATOM 599 C C . LEU A 1 73 ? 8.075 9.803 -10.698 1.00 94.38 73 LEU A C 1
ATOM 601 O O . LEU A 1 73 ? 8.101 10.797 -11.424 1.00 94.38 73 LEU A O 1
ATOM 605 N N . ALA A 1 74 ? 6.928 9.267 -10.276 1.00 94.00 74 ALA A N 1
ATOM 606 C CA . ALA A 1 74 ? 5.618 9.751 -10.693 1.00 94.00 74 ALA A CA 1
ATOM 607 C C . ALA A 1 74 ? 5.349 11.173 -10.172 1.00 94.00 74 ALA A C 1
ATOM 609 O O . ALA A 1 74 ? 5.308 11.425 -8.964 1.00 94.00 74 ALA A O 1
ATOM 610 N N . SER A 1 75 ? 5.153 12.118 -11.093 1.00 92.00 75 SER A N 1
ATOM 611 C CA . SER A 1 75 ? 4.899 13.530 -10.780 1.00 92.00 75 SER A CA 1
ATOM 612 C C . SER A 1 75 ? 3.464 13.784 -10.313 1.00 92.00 75 SER A C 1
ATOM 614 O O . SER A 1 75 ? 3.202 14.773 -9.627 1.00 92.00 75 SER A O 1
ATOM 616 N N . GLU A 1 76 ? 2.543 12.884 -10.658 1.00 92.56 76 GLU A N 1
ATOM 617 C CA . GLU A 1 76 ? 1.144 12.899 -10.234 1.00 92.56 76 GLU A CA 1
ATOM 618 C C . GLU A 1 76 ? 1.007 12.629 -8.727 1.00 92.56 76 GLU A C 1
ATOM 620 O O . GLU A 1 76 ? 0.099 13.142 -8.072 1.00 92.56 76 GLU A O 1
ATOM 625 N N . LEU A 1 77 ? 1.953 11.878 -8.151 1.00 92.62 77 LEU A N 1
ATOM 626 C CA . LEU A 1 77 ? 2.005 11.599 -6.722 1.00 92.62 77 LEU A CA 1
ATOM 627 C C . LEU A 1 77 ? 2.718 12.735 -5.988 1.00 92.62 77 LEU A C 1
ATOM 629 O O . LEU A 1 77 ? 3.938 12.911 -6.065 1.00 92.62 77 LEU A O 1
ATOM 633 N N . ARG A 1 78 ? 1.925 13.509 -5.249 1.00 87.19 78 ARG A N 1
ATOM 634 C CA . ARG A 1 78 ? 2.387 14.637 -4.435 1.00 87.19 78 ARG A CA 1
ATOM 635 C C . ARG A 1 78 ? 2.436 14.246 -2.965 1.00 87.19 78 ARG A C 1
ATOM 637 O O . ARG A 1 78 ? 1.558 13.537 -2.487 1.00 87.19 78 ARG A O 1
ATOM 644 N N . GLY A 1 79 ? 3.428 14.750 -2.242 1.00 84.50 79 GLY A N 1
ATOM 645 C CA . GLY A 1 79 ? 3.577 14.516 -0.808 1.00 84.50 79 GLY A CA 1
ATOM 646 C C . GLY A 1 79 ? 5.030 14.265 -0.411 1.00 84.50 79 GLY A C 1
ATOM 647 O O . GLY A 1 79 ? 5.879 14.080 -1.285 1.00 84.50 79 GLY A O 1
ATOM 648 N N . PRO A 1 80 ? 5.324 14.271 0.899 1.00 83.50 80 PRO A N 1
ATOM 649 C CA . PRO A 1 80 ? 6.673 14.026 1.406 1.00 83.50 80 PRO A CA 1
ATOM 650 C C . PRO A 1 80 ? 7.132 12.578 1.178 1.00 83.50 80 PRO A C 1
ATOM 652 O O . PRO A 1 80 ? 8.324 12.335 1.040 1.00 83.50 80 PRO A O 1
ATOM 655 N N . GLU A 1 81 ? 6.194 11.629 1.108 1.00 94.31 81 GLU A N 1
ATOM 656 C CA . GLU A 1 81 ? 6.455 10.219 0.828 1.00 94.31 81 GLU A CA 1
ATOM 657 C C . GLU A 1 81 ? 5.489 9.737 -0.263 1.00 94.31 81 GLU A C 1
ATOM 659 O O . GLU A 1 81 ? 4.304 9.523 -0.011 1.00 94.31 81 GLU A O 1
ATOM 664 N N . ARG A 1 82 ? 5.985 9.578 -1.496 1.00 95.75 82 ARG A N 1
ATOM 665 C CA . ARG A 1 82 ? 5.145 9.245 -2.664 1.00 95.75 82 ARG A CA 1
ATOM 666 C C . ARG A 1 82 ? 4.433 7.900 -2.518 1.00 95.75 82 ARG A C 1
ATOM 668 O O . ARG A 1 82 ? 3.314 7.749 -3.004 1.00 95.75 82 ARG A O 1
ATOM 675 N N . VAL A 1 83 ? 5.057 6.942 -1.831 1.00 97.31 83 VAL A N 1
ATOM 676 C CA . VAL A 1 83 ? 4.449 5.630 -1.572 1.00 97.31 83 VAL A CA 1
ATOM 677 C C . VAL A 1 83 ? 3.236 5.756 -0.640 1.00 97.31 83 VAL A C 1
ATOM 679 O O . VAL A 1 83 ? 2.236 5.089 -0.883 1.00 97.31 83 VAL A O 1
ATOM 682 N N . ASP A 1 84 ? 3.249 6.651 0.355 1.00 97.25 84 ASP A N 1
ATOM 683 C CA . ASP A 1 84 ? 2.067 6.900 1.200 1.00 97.25 84 ASP A CA 1
ATOM 684 C C . ASP A 1 84 ? 0.909 7.451 0.370 1.00 97.25 84 ASP A C 1
ATOM 686 O O . ASP A 1 84 ? -0.203 6.923 0.422 1.00 97.25 84 ASP A O 1
ATOM 690 N N . THR A 1 85 ? 1.186 8.456 -0.464 1.00 97.06 85 THR A N 1
ATOM 691 C CA . THR A 1 85 ? 0.186 9.038 -1.366 1.00 97.06 85 THR A CA 1
ATOM 692 C C . THR A 1 85 ? -0.415 7.978 -2.287 1.00 97.06 85 THR A C 1
ATOM 694 O O . THR A 1 85 ? -1.632 7.927 -2.470 1.00 97.06 85 THR A O 1
ATOM 697 N N . LEU A 1 86 ? 0.415 7.088 -2.840 1.00 97.94 86 LEU A N 1
ATOM 698 C CA . LEU A 1 86 ? -0.066 5.964 -3.637 1.00 97.94 86 LEU A CA 1
ATOM 699 C C . LEU A 1 86 ? -0.990 5.049 -2.825 1.00 97.94 86 LEU A C 1
ATOM 701 O O . LEU A 1 86 ? -2.078 4.705 -3.282 1.00 97.94 86 LEU A O 1
ATOM 705 N N . LEU A 1 87 ? -0.570 4.649 -1.626 1.00 98.06 87 LEU A N 1
ATOM 706 C CA . LEU A 1 87 ? -1.344 3.755 -0.770 1.00 98.06 87 LEU A CA 1
ATOM 707 C C . LEU A 1 87 ? -2.671 4.400 -0.340 1.00 98.06 87 LEU A C 1
ATOM 709 O O . LEU A 1 87 ? -3.688 3.710 -0.244 1.00 98.06 87 LEU A O 1
ATOM 713 N N . GLU A 1 88 ? -2.708 5.719 -0.136 1.00 97.19 88 GLU A N 1
ATOM 714 C CA . GLU A 1 88 ? -3.954 6.456 0.077 1.00 97.19 88 GLU A CA 1
ATOM 715 C C . GLU A 1 88 ? -4.894 6.303 -1.126 1.00 97.19 88 GLU A C 1
ATOM 717 O O . GLU A 1 88 ? -6.078 6.015 -0.944 1.00 97.19 88 GLU A O 1
ATOM 722 N N . LEU A 1 89 ? -4.395 6.465 -2.350 1.00 97.56 89 LEU A N 1
ATOM 723 C CA . LEU A 1 89 ? -5.206 6.311 -3.559 1.00 97.56 89 LEU A CA 1
ATOM 724 C C . LEU A 1 89 ? -5.695 4.871 -3.732 1.00 97.56 89 LEU A C 1
ATOM 726 O O . LEU A 1 89 ? -6.880 4.657 -3.983 1.00 97.56 89 LEU A O 1
ATOM 730 N N . ILE A 1 90 ? -4.823 3.887 -3.501 1.00 97.81 90 ILE A N 1
ATOM 731 C CA . ILE A 1 90 ? -5.179 2.462 -3.507 1.00 97.81 90 ILE A CA 1
ATOM 732 C C . ILE A 1 90 ? -6.289 2.176 -2.485 1.00 97.81 90 ILE A C 1
ATOM 734 O O . ILE A 1 90 ? -7.208 1.413 -2.775 1.00 97.81 90 ILE A O 1
ATOM 738 N N . SER A 1 91 ? -6.269 2.824 -1.314 1.00 96.88 91 SER A N 1
ATOM 739 C CA . SER A 1 91 ? -7.295 2.632 -0.276 1.00 96.88 91 SER A CA 1
ATOM 740 C C . SER A 1 91 ? -8.708 3.057 -0.700 1.00 96.88 91 SER A C 1
ATOM 742 O O . SER A 1 91 ? -9.690 2.599 -0.111 1.00 96.88 91 SER A O 1
ATOM 744 N N . LYS A 1 92 ? -8.815 3.914 -1.724 1.00 96.50 92 LYS A N 1
ATOM 745 C CA . LYS A 1 92 ? -10.083 4.408 -2.282 1.00 96.50 92 LYS A CA 1
ATOM 746 C C . LYS A 1 92 ? -10.683 3.450 -3.315 1.00 96.50 92 LYS A C 1
ATOM 748 O O . LYS A 1 92 ? -11.835 3.636 -3.693 1.00 96.50 92 LYS A O 1
ATOM 753 N N . LEU A 1 93 ? -9.934 2.439 -3.762 1.00 96.19 93 LEU A N 1
ATOM 754 C CA . LEU A 1 93 ? -10.446 1.403 -4.655 1.00 96.19 93 LEU A CA 1
ATOM 755 C C . LEU A 1 93 ? -11.424 0.473 -3.917 1.00 96.19 93 LEU A C 1
ATOM 757 O O . LEU A 1 93 ? -11.391 0.334 -2.687 1.00 96.19 93 LEU A O 1
ATOM 761 N N . ASP A 1 94 ? -12.296 -0.188 -4.681 1.00 93.12 94 ASP A N 1
ATOM 762 C CA . ASP A 1 94 ? -13.316 -1.086 -4.127 1.00 93.12 94 ASP A CA 1
ATOM 763 C C . ASP A 1 94 ? -12.676 -2.258 -3.375 1.00 93.12 94 ASP A C 1
ATOM 765 O O . ASP A 1 94 ? -13.017 -2.537 -2.221 1.00 93.12 94 ASP A O 1
ATOM 769 N N . GLN A 1 95 ? -11.689 -2.896 -4.008 1.00 95.69 95 GLN A N 1
ATOM 770 C CA . GLN A 1 95 ? -10.951 -4.025 -3.448 1.00 95.69 95 GLN A CA 1
ATOM 771 C C . GLN A 1 95 ? -9.936 -3.573 -2.392 1.00 95.69 95 GLN A C 1
ATOM 773 O O . GLN A 1 95 ? -9.351 -2.494 -2.482 1.00 95.69 95 GLN A O 1
ATOM 778 N N . THR A 1 96 ? -9.692 -4.430 -1.402 1.00 96.94 96 THR A N 1
ATOM 779 C CA . THR A 1 96 ? -8.622 -4.226 -0.420 1.00 96.94 96 THR A CA 1
ATOM 780 C C . THR A 1 96 ? -7.345 -4.866 -0.943 1.00 96.94 96 THR A C 1
ATOM 782 O O . THR A 1 96 ? -7.216 -6.092 -0.952 1.00 96.94 96 THR A O 1
ATOM 785 N N . TYR A 1 97 ? -6.395 -4.040 -1.372 1.00 97.88 97 TYR A N 1
ATOM 786 C CA . TYR A 1 97 ? -5.099 -4.521 -1.829 1.00 97.88 97 TYR A CA 1
ATOM 787 C C . TYR A 1 97 ? -4.145 -4.648 -0.646 1.00 97.88 97 TYR A C 1
ATOM 789 O O . TYR A 1 97 ? -3.777 -3.634 -0.074 1.00 97.88 97 TYR A O 1
ATOM 797 N N . PHE A 1 98 ? -3.813 -5.875 -0.241 1.00 97.50 98 PHE A N 1
ATOM 798 C CA . PHE A 1 98 ? -2.909 -6.183 0.869 1.00 97.50 98 PHE A CA 1
ATOM 799 C C . PHE A 1 98 ? -2.502 -7.678 0.846 1.00 97.50 98 PHE A C 1
ATOM 801 O O . PHE A 1 98 ? -3.350 -8.522 0.532 1.00 97.50 98 PHE A O 1
ATOM 808 N N . PRO A 1 99 ? -1.257 -8.042 1.222 1.00 97.50 99 PRO A N 1
ATOM 809 C CA . PRO A 1 99 ? -0.133 -7.151 1.520 1.00 97.50 99 PRO A CA 1
ATOM 810 C C . PRO A 1 99 ? 0.384 -6.446 0.262 1.00 97.50 99 PRO A C 1
ATOM 812 O O . PRO A 1 99 ? 0.084 -6.862 -0.860 1.00 97.50 99 PRO A O 1
ATOM 815 N N . PHE A 1 100 ? 1.154 -5.374 0.452 1.00 98.50 100 PHE A N 1
ATOM 816 C CA . PHE A 1 100 ? 1.882 -4.746 -0.646 1.00 98.50 100 PHE A CA 1
ATOM 817 C C . PHE A 1 100 ? 3.348 -5.177 -0.630 1.00 98.50 100 PHE A C 1
ATOM 819 O O . PHE A 1 100 ? 3.920 -5.468 0.421 1.00 98.50 100 PHE A O 1
ATOM 826 N N . TYR A 1 101 ? 3.939 -5.226 -1.813 1.00 98.62 101 TYR A N 1
ATOM 827 C CA . TYR A 1 101 ? 5.346 -5.510 -2.050 1.00 98.62 101 TYR A CA 1
ATOM 828 C C . TYR A 1 101 ? 5.918 -4.337 -2.828 1.00 98.62 101 TYR A C 1
ATOM 830 O O . TYR A 1 101 ? 5.234 -3.789 -3.690 1.00 98.62 101 TYR A O 1
ATOM 838 N N . LEU A 1 102 ? 7.157 -3.959 -2.543 1.00 98.50 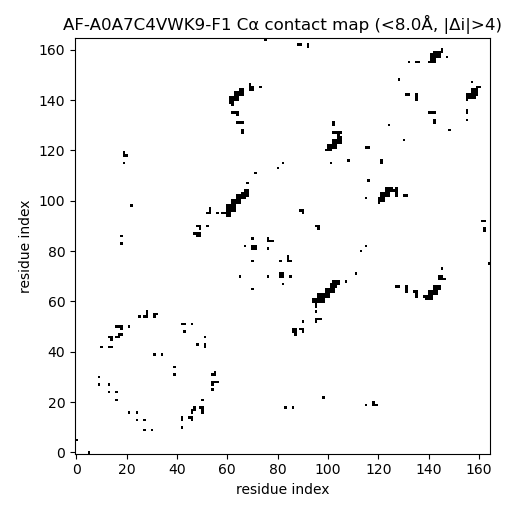102 LEU A N 1
ATOM 839 C CA . LEU A 1 102 ? 7.862 -2.930 -3.295 1.00 98.50 102 LEU A CA 1
ATOM 840 C C . LEU A 1 102 ? 9.044 -3.562 -4.001 1.00 98.50 102 LEU A C 1
ATOM 842 O O . LEU A 1 102 ? 9.868 -4.218 -3.370 1.00 98.50 102 LEU A O 1
ATOM 846 N N . VAL A 1 103 ? 9.142 -3.339 -5.302 1.00 98.44 103 VAL A N 1
ATOM 847 C CA . VAL A 1 103 ? 10.319 -3.718 -6.074 1.00 98.44 103 VAL A CA 1
ATOM 848 C C . VAL A 1 103 ? 10.944 -2.450 -6.618 1.00 98.44 103 VAL A C 1
ATOM 850 O O . VAL A 1 103 ? 10.282 -1.665 -7.291 1.00 98.44 103 VAL A O 1
ATOM 853 N N . PHE A 1 104 ? 12.212 -2.237 -6.302 1.00 98.06 104 PHE A N 1
ATOM 854 C CA . PHE A 1 104 ? 12.989 -1.124 -6.819 1.00 98.06 104 PHE A CA 1
ATOM 855 C C . PHE A 1 104 ? 14.047 -1.620 -7.797 1.00 98.06 104 PHE A C 1
ATOM 857 O O . PHE A 1 104 ? 14.566 -2.732 -7.669 1.00 98.06 104 PHE A O 1
ATOM 864 N N . ASP A 1 105 ? 14.431 -0.744 -8.721 1.00 96.25 105 ASP A N 1
ATOM 865 C CA . ASP A 1 105 ? 15.672 -0.934 -9.467 1.00 96.25 105 ASP A CA 1
ATOM 866 C C . ASP A 1 105 ? 16.861 -0.984 -8.491 1.00 96.25 105 ASP A C 1
ATOM 868 O O . ASP A 1 105 ? 16.882 -0.272 -7.480 1.00 96.25 105 ASP A O 1
ATOM 872 N N . ALA A 1 106 ? 17.867 -1.809 -8.789 1.00 94.94 106 ALA A N 1
ATOM 873 C CA . ALA A 1 106 ? 19.032 -2.007 -7.925 1.00 94.94 106 ALA A CA 1
ATOM 874 C C . ALA A 1 106 ? 19.748 -0.695 -7.543 1.00 94.94 106 ALA A C 1
ATOM 876 O O . ALA A 1 106 ? 20.309 -0.593 -6.450 1.00 94.94 106 ALA A O 1
ATOM 877 N N . ASN A 1 107 ? 19.700 0.333 -8.399 1.00 93.50 107 ASN A N 1
ATOM 878 C CA . ASN A 1 107 ? 20.330 1.629 -8.128 1.00 93.50 107 ASN A CA 1
ATOM 879 C C . ASN A 1 107 ? 19.443 2.637 -7.368 1.00 93.50 107 ASN A C 1
ATOM 881 O O . ASN A 1 107 ? 19.906 3.742 -7.075 1.00 93.50 107 ASN A O 1
ATOM 885 N N . ALA A 1 108 ? 18.195 2.294 -7.031 1.00 94.81 108 ALA A N 1
ATOM 886 C CA . ALA A 1 108 ? 17.229 3.237 -6.463 1.00 94.81 108 ALA A CA 1
ATOM 887 C C . ALA A 1 108 ? 17.715 3.897 -5.163 1.00 94.81 108 ALA A C 1
ATOM 889 O O . ALA A 1 108 ? 17.480 5.089 -4.959 1.00 94.81 108 ALA A O 1
ATOM 890 N N . LYS A 1 109 ? 18.456 3.162 -4.321 1.00 94.44 109 LYS A N 1
ATOM 891 C CA . LYS A 1 109 ? 19.011 3.677 -3.055 1.00 94.44 109 LYS A CA 1
ATOM 892 C C . LYS A 1 109 ? 19.971 4.855 -3.231 1.00 94.44 109 LYS A C 1
ATOM 894 O O . LYS A 1 109 ? 20.129 5.641 -2.308 1.00 94.44 109 LYS A O 1
ATOM 899 N N . TYR A 1 110 ? 20.608 4.975 -4.395 1.00 94.06 110 TYR A N 1
ATOM 900 C CA . TYR A 1 110 ? 21.525 6.077 -4.697 1.00 94.06 110 TYR A CA 1
ATOM 901 C C . TYR A 1 110 ? 20.809 7.295 -5.292 1.00 94.06 110 TYR A C 1
ATOM 903 O O . TYR A 1 110 ? 21.388 8.375 -5.355 1.00 94.06 110 TYR A O 1
ATOM 911 N N . LYS A 1 111 ? 19.568 7.122 -5.763 1.00 93.31 111 LYS A N 1
ATOM 912 C CA . LYS A 1 111 ? 18.798 8.152 -6.477 1.00 93.31 111 LYS A CA 1
ATOM 913 C C . LYS A 1 111 ? 17.704 8.775 -5.623 1.00 93.31 111 LYS A C 1
ATOM 915 O O . LYS A 1 111 ? 17.357 9.936 -5.827 1.00 93.31 111 LYS A O 1
ATOM 920 N N . PHE A 1 112 ? 17.138 8.007 -4.700 1.00 94.44 112 PHE A N 1
ATOM 921 C CA . PHE A 1 112 ? 15.957 8.410 -3.953 1.00 94.44 112 PHE A CA 1
ATOM 922 C C . PHE A 1 112 ? 16.159 8.276 -2.451 1.00 94.44 112 PHE A C 1
ATOM 924 O O . PHE A 1 112 ? 17.049 7.578 -1.980 1.00 94.44 112 PHE A O 1
ATOM 931 N N . HIS A 1 113 ? 15.276 8.934 -1.708 1.00 93.31 113 HIS A N 1
ATOM 932 C CA . HIS A 1 113 ? 15.178 8.824 -0.262 1.00 93.31 113 HIS A CA 1
ATOM 933 C C . HIS A 1 113 ? 13.731 8.470 0.073 1.00 93.31 113 HIS A C 1
ATOM 935 O O . HIS A 1 113 ? 12.818 9.221 -0.260 1.00 93.31 113 HIS A O 1
ATOM 941 N N . THR A 1 114 ? 13.522 7.312 0.689 1.00 95.06 114 THR A N 1
ATOM 942 C CA . THR A 1 114 ? 12.213 6.855 1.169 1.00 95.06 114 THR A CA 1
ATOM 943 C C . THR A 1 114 ? 12.421 5.935 2.359 1.00 95.06 114 THR A C 1
ATOM 945 O O . THR A 1 114 ? 13.393 5.172 2.411 1.00 95.06 114 THR A O 1
ATOM 948 N N . ARG A 1 115 ? 11.499 5.967 3.323 1.00 95.25 115 ARG A N 1
ATOM 949 C CA . ARG A 1 115 ? 11.561 5.039 4.464 1.00 95.25 115 ARG A CA 1
ATOM 950 C C . ARG A 1 115 ? 11.241 3.598 4.064 1.00 95.25 115 ARG A C 1
ATOM 952 O O . ARG A 1 115 ? 11.661 2.657 4.735 1.00 95.25 115 ARG A O 1
ATOM 959 N N . TYR A 1 116 ? 10.572 3.417 2.928 1.00 96.81 116 TYR A N 1
ATOM 960 C CA . TYR A 1 116 ? 10.182 2.108 2.424 1.00 96.81 116 TYR A CA 1
ATOM 961 C C . TYR A 1 116 ? 11.350 1.254 1.922 1.00 96.81 116 TYR A C 1
ATOM 963 O O . TYR A 1 116 ? 11.177 0.057 1.700 1.00 96.81 116 TYR A O 1
ATOM 971 N N . PHE A 1 117 ? 12.565 1.796 1.828 1.00 96.44 117 PHE A N 1
ATOM 972 C CA . PHE A 1 117 ? 13.750 0.971 1.588 1.00 96.44 117 PHE A CA 1
ATOM 973 C C . PHE A 1 117 ? 14.020 -0.057 2.687 1.00 96.44 117 PHE A C 1
ATOM 975 O O . PHE A 1 117 ? 14.641 -1.081 2.399 1.00 96.44 117 PHE A O 1
ATOM 982 N N . ASN A 1 118 ? 13.528 0.201 3.902 1.00 94.56 118 ASN A N 1
ATOM 983 C CA . ASN A 1 118 ? 13.646 -0.685 5.059 1.00 94.56 118 ASN A CA 1
ATOM 984 C C . ASN A 1 118 ? 12.364 -1.488 5.327 1.00 94.56 118 ASN A C 1
ATOM 986 O O . ASN A 1 118 ? 12.280 -2.202 6.324 1.00 94.56 118 ASN A O 1
ATOM 990 N N . TYR A 1 119 ? 11.348 -1.363 4.470 1.00 96.31 119 TYR A N 1
ATOM 991 C CA . TYR A 1 119 ? 10.136 -2.158 4.598 1.00 96.31 119 TYR A CA 1
ATOM 992 C C . TYR A 1 119 ? 10.434 -3.631 4.291 1.00 96.31 119 TYR A C 1
ATOM 994 O O . TYR A 1 119 ? 11.128 -3.958 3.331 1.00 96.31 119 TYR A O 1
ATOM 1002 N N . LYS A 1 120 ? 9.896 -4.545 5.103 1.00 95.75 120 LYS A N 1
ATOM 1003 C CA . LYS A 1 120 ? 10.247 -5.974 5.053 1.00 95.75 120 LYS A CA 1
ATOM 1004 C C . LYS A 1 120 ? 9.872 -6.694 3.749 1.00 95.75 120 LYS A C 1
ATOM 1006 O O . LYS A 1 120 ? 10.423 -7.751 3.473 1.00 95.75 120 LYS A O 1
ATOM 1011 N N . ARG A 1 121 ? 8.937 -6.147 2.958 1.00 97.19 121 ARG A N 1
ATOM 1012 C CA . ARG A 1 121 ? 8.560 -6.667 1.626 1.00 97.19 121 ARG A CA 1
ATOM 1013 C C . ARG A 1 121 ? 9.115 -5.791 0.499 1.00 97.19 121 ARG A C 1
ATOM 1015 O O . ARG A 1 121 ? 8.474 -5.641 -0.542 1.00 97.19 121 ARG A O 1
ATOM 1022 N N . THR A 1 122 ? 10.284 -5.197 0.729 1.00 98.06 122 THR A N 1
ATOM 1023 C CA . THR A 1 122 ? 11.030 -4.434 -0.271 1.00 98.06 122 THR A CA 1
ATOM 1024 C C . THR A 1 122 ? 12.141 -5.281 -0.879 1.00 98.06 122 THR A C 1
ATOM 1026 O O . THR A 1 122 ? 12.973 -5.842 -0.169 1.00 98.06 122 THR A O 1
ATOM 1029 N N . TYR A 1 123 ? 12.177 -5.322 -2.208 1.00 98.12 123 TYR A N 1
ATOM 1030 C CA . TYR A 1 123 ? 13.120 -6.090 -3.013 1.00 98.12 123 TYR A CA 1
ATOM 1031 C C . TYR A 1 123 ? 13.832 -5.179 -4.014 1.00 98.12 123 TYR A C 1
ATOM 1033 O O . TYR A 1 123 ? 13.319 -4.121 -4.385 1.00 98.12 123 TYR A O 1
ATOM 1041 N N . TYR A 1 124 ? 15.012 -5.605 -4.461 1.00 97.56 124 TYR A N 1
ATOM 1042 C CA . TYR A 1 124 ? 15.838 -4.874 -5.420 1.00 97.56 124 TYR A CA 1
ATOM 1043 C C . TYR A 1 124 ? 16.259 -5.812 -6.547 1.00 97.56 124 TYR A C 1
ATOM 1045 O O . TYR A 1 124 ? 16.786 -6.891 -6.277 1.00 97.56 124 TYR A O 1
ATOM 1053 N N . HIS A 1 125 ? 16.035 -5.405 -7.794 1.00 96.38 125 HIS A N 1
ATOM 1054 C CA . HIS A 1 125 ? 16.419 -6.167 -8.985 1.00 96.38 125 HIS A CA 1
ATOM 1055 C C . HIS A 1 125 ? 16.605 -5.225 -10.178 1.00 96.38 125 HIS A C 1
ATOM 1057 O O . HIS A 1 125 ? 16.013 -4.151 -10.200 1.00 96.38 125 HIS A O 1
ATOM 1063 N N . SER A 1 126 ? 17.426 -5.594 -11.162 1.00 92.62 126 SER A N 1
ATOM 1064 C CA . SER A 1 126 ? 17.587 -4.815 -12.395 1.00 92.62 126 SER A CA 1
ATOM 1065 C C . SER A 1 126 ? 17.703 -5.763 -13.599 1.00 92.62 126 SER A C 1
ATOM 1067 O O . SER A 1 126 ? 18.604 -6.602 -13.588 1.00 92.62 126 SER A O 1
ATOM 1069 N N . PRO A 1 127 ? 16.813 -5.664 -14.608 1.00 90.81 127 PRO A N 1
ATOM 1070 C CA . PRO A 1 127 ? 15.636 -4.786 -14.654 1.00 90.81 127 PRO A CA 1
ATOM 1071 C C . PRO A 1 127 ? 14.581 -5.191 -13.609 1.00 90.81 127 PRO A C 1
ATOM 1073 O O . PRO A 1 127 ? 14.374 -6.374 -13.350 1.00 90.81 127 PRO A O 1
ATOM 1076 N N . ALA A 1 128 ? 13.918 -4.222 -12.974 1.00 93.88 128 ALA A N 1
ATOM 1077 C CA . ALA A 1 128 ? 12.936 -4.501 -11.919 1.00 93.88 128 ALA A CA 1
ATOM 1078 C C . ALA A 1 128 ? 11.698 -5.264 -12.435 1.00 93.88 128 ALA A C 1
ATOM 1080 O O . ALA A 1 128 ? 11.096 -6.038 -11.689 1.00 93.88 128 ALA A O 1
ATOM 1081 N N . ASP A 1 129 ? 11.352 -5.072 -13.709 1.00 93.75 129 ASP A N 1
ATOM 1082 C CA . ASP A 1 129 ? 10.150 -5.581 -14.375 1.00 93.75 129 ASP A CA 1
ATOM 1083 C C . ASP A 1 129 ? 9.964 -7.096 -14.228 1.00 93.75 129 ASP A C 1
ATOM 1085 O O . ASP A 1 129 ? 8.883 -7.553 -13.852 1.00 93.75 129 ASP A O 1
ATOM 1089 N N . GLU A 1 130 ? 11.018 -7.885 -14.467 1.00 93.38 130 GLU A N 1
ATOM 1090 C CA . GLU A 1 130 ? 10.954 -9.349 -14.374 1.00 93.38 130 GLU A CA 1
ATOM 1091 C C . GLU A 1 130 ? 10.564 -9.806 -12.965 1.00 93.38 130 GLU A C 1
ATOM 1093 O O . GLU A 1 130 ? 9.707 -10.679 -12.802 1.00 93.38 130 GLU A O 1
ATOM 1098 N N . LEU A 1 131 ? 11.144 -9.174 -11.939 1.00 96.19 131 LEU A N 1
ATOM 1099 C CA . LEU A 1 131 ? 10.830 -9.482 -10.549 1.00 96.19 131 LEU A CA 1
ATOM 1100 C C . LEU A 1 131 ? 9.429 -8.992 -10.169 1.00 96.19 131 LEU A C 1
ATOM 1102 O O . LEU A 1 131 ? 8.711 -9.714 -9.481 1.00 96.19 131 LEU A O 1
ATOM 1106 N N . ILE A 1 132 ? 9.010 -7.811 -10.633 1.00 96.94 132 ILE A N 1
ATOM 1107 C CA . ILE A 1 132 ? 7.653 -7.289 -10.403 1.00 96.94 132 ILE A CA 1
ATOM 1108 C C . ILE A 1 132 ? 6.610 -8.287 -10.914 1.00 96.94 132 ILE A C 1
ATOM 1110 O O . ILE A 1 132 ? 5.697 -8.679 -10.183 1.00 96.94 132 ILE A O 1
ATOM 1114 N N . LEU A 1 133 ? 6.760 -8.722 -12.165 1.00 95.31 133 LEU A N 1
ATOM 1115 C CA . LEU A 1 133 ? 5.810 -9.609 -12.830 1.00 95.31 133 LEU A CA 1
ATOM 1116 C C . LEU A 1 133 ? 5.874 -11.037 -12.282 1.00 95.31 133 LEU A C 1
ATOM 1118 O O . LEU A 1 133 ? 4.830 -11.666 -12.081 1.00 95.31 133 LEU A O 1
ATOM 1122 N N . GLY A 1 134 ? 7.082 -11.542 -12.018 1.00 95.56 134 GLY A N 1
ATOM 1123 C CA . GLY A 1 134 ? 7.299 -12.845 -11.396 1.00 95.56 134 GLY A CA 1
ATOM 1124 C C . GLY A 1 134 ? 6.648 -12.923 -10.019 1.00 95.56 134 GLY A C 1
ATOM 1125 O O . GLY A 1 134 ? 5.830 -13.812 -9.774 1.00 95.56 134 GLY A O 1
ATOM 1126 N N . LEU A 1 135 ? 6.919 -11.932 -9.165 1.00 97.25 135 LEU A N 1
ATOM 1127 C CA . LEU A 1 135 ? 6.360 -11.854 -7.821 1.00 97.25 135 LEU A CA 1
ATOM 1128 C C . LEU A 1 135 ? 4.838 -11.718 -7.857 1.00 97.25 135 LEU A C 1
ATOM 1130 O O . LEU A 1 135 ? 4.154 -12.441 -7.138 1.00 97.25 135 LEU A O 1
ATOM 1134 N N . ALA A 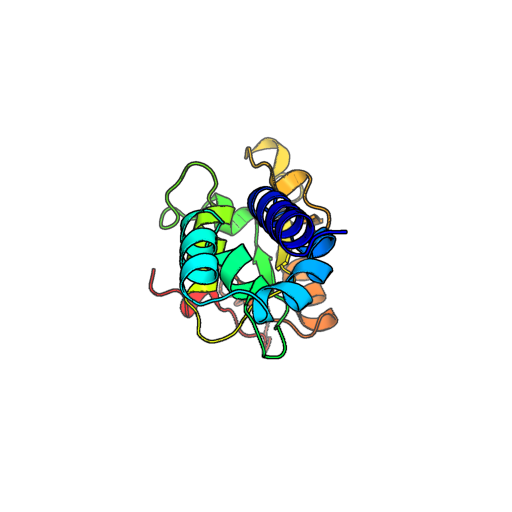1 136 ? 4.289 -10.855 -8.721 1.00 97.12 136 ALA A N 1
ATOM 1135 C CA . ALA A 1 136 ? 2.842 -10.674 -8.844 1.00 97.12 136 ALA A CA 1
ATOM 1136 C C . ALA A 1 136 ? 2.133 -11.976 -9.240 1.00 97.12 136 ALA A C 1
ATOM 1138 O O . ALA A 1 136 ? 1.071 -12.292 -8.697 1.00 97.12 136 ALA A O 1
ATOM 1139 N N . ARG A 1 137 ? 2.738 -12.770 -10.133 1.00 95.69 137 ARG A N 1
ATOM 1140 C CA . ARG A 1 137 ? 2.228 -14.095 -10.504 1.00 95.69 137 ARG A CA 1
ATOM 1141 C C . ARG A 1 137 ? 2.280 -15.068 -9.329 1.00 95.69 137 ARG A C 1
ATOM 1143 O O . ARG A 1 137 ? 1.296 -15.760 -9.074 1.00 95.69 137 ARG A O 1
ATOM 1150 N N . GLU A 1 138 ? 3.404 -15.113 -8.623 1.00 96.75 138 GLU A N 1
ATOM 1151 C CA . GLU A 1 138 ? 3.625 -16.028 -7.503 1.00 96.75 138 GLU A CA 1
ATOM 1152 C C . GLU A 1 138 ? 2.636 -15.782 -6.359 1.00 96.75 138 GLU A C 1
ATOM 1154 O O . GLU A 1 138 ? 1.977 -16.711 -5.889 1.00 96.75 138 GLU A O 1
ATOM 1159 N N . VAL A 1 139 ? 2.435 -14.517 -5.982 1.00 96.62 139 VAL A N 1
ATOM 1160 C CA . VAL A 1 139 ? 1.481 -14.142 -4.926 1.00 96.62 139 VAL A CA 1
ATOM 1161 C C . VAL A 1 139 ? 0.029 -14.100 -5.415 1.00 96.62 139 VAL A C 1
ATOM 1163 O O . VAL A 1 139 ? -0.867 -13.780 -4.633 1.00 96.62 139 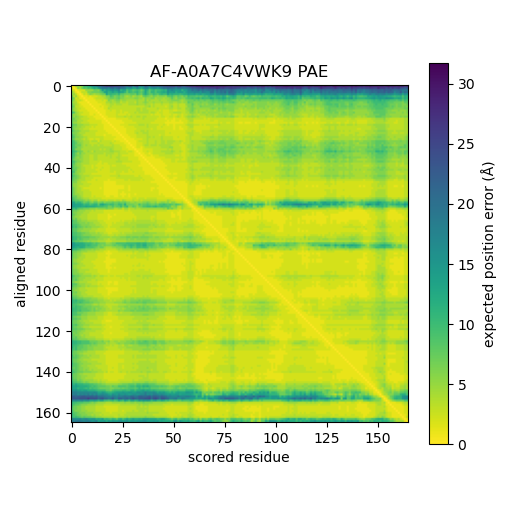VAL A O 1
ATOM 1166 N N . LYS A 1 140 ? -0.222 -14.415 -6.697 1.00 96.06 140 LYS A N 1
ATOM 1167 C CA . LYS A 1 140 ? -1.534 -14.302 -7.365 1.00 96.06 140 LYS A CA 1
ATOM 1168 C C . LYS A 1 140 ? -2.167 -12.919 -7.158 1.00 96.06 140 LYS A C 1
ATOM 1170 O O . LYS A 1 140 ? -3.358 -12.801 -6.866 1.00 96.06 140 LYS A O 1
ATOM 1175 N N . GLY A 1 141 ? -1.332 -11.891 -7.245 1.00 96.44 141 GLY A N 1
ATOM 1176 C CA . GLY A 1 141 ? -1.676 -10.502 -6.991 1.00 96.44 141 GLY A CA 1
ATOM 1177 C C . GLY A 1 141 ? -1.855 -9.682 -8.261 1.00 96.44 141 GLY A C 1
ATOM 1178 O O . GLY A 1 141 ? -1.977 -10.196 -9.374 1.00 96.44 141 GLY A O 1
ATOM 1179 N N . VAL A 1 142 ? -1.858 -8.372 -8.063 1.00 97.25 142 VAL A N 1
ATOM 1180 C CA . VAL A 1 142 ? -1.900 -7.356 -9.118 1.00 97.25 142 VAL A CA 1
ATOM 1181 C C . VAL A 1 142 ? -0.627 -6.520 -9.094 1.00 97.25 142 VAL A C 1
ATOM 1183 O O . VAL A 1 142 ? 0.116 -6.545 -8.113 1.00 97.25 142 VAL A O 1
ATOM 1186 N N . VAL A 1 143 ? -0.387 -5.752 -10.150 1.00 97.69 143 VAL A N 1
ATOM 1187 C CA . VAL A 1 143 ? 0.731 -4.802 -10.211 1.00 97.69 143 VAL A CA 1
ATOM 1188 C C . VAL A 1 143 ? 0.217 -3.375 -10.071 1.00 97.69 143 VAL A C 1
ATOM 1190 O O . VAL A 1 143 ? -0.914 -3.080 -10.446 1.00 97.69 143 VAL A O 1
ATOM 1193 N N . CYS A 1 144 ? 1.043 -2.481 -9.541 1.00 97.50 144 CYS A N 1
ATOM 1194 C CA . CYS A 1 144 ? 0.828 -1.044 -9.602 1.00 97.50 144 CYS A CA 1
ATOM 1195 C C . CYS A 1 144 ? 2.101 -0.359 -10.113 1.00 97.50 144 CYS A C 1
ATOM 1197 O O . CYS A 1 144 ? 3.062 -0.178 -9.365 1.00 97.50 144 CYS A O 1
ATOM 1199 N N . SER A 1 145 ? 2.093 0.013 -11.392 1.00 95.75 145 SER A N 1
ATOM 1200 C CA . SER A 1 145 ? 3.152 0.791 -12.047 1.00 95.75 145 SER A CA 1
ATOM 1201 C C . SER A 1 145 ? 2.541 1.677 -13.125 1.00 95.75 145 SER A C 1
ATOM 1203 O O . SER A 1 145 ? 1.564 1.288 -13.763 1.00 95.75 145 SER A O 1
ATOM 1205 N N . LYS A 1 146 ? 3.127 2.846 -13.385 1.00 93.44 146 LYS A N 1
ATOM 1206 C CA . LYS A 1 146 ? 2.781 3.645 -14.568 1.00 93.44 146 LYS A CA 1
ATOM 1207 C C . LYS A 1 146 ? 3.215 2.957 -15.863 1.00 93.44 146 LYS A C 1
ATOM 1209 O O . LYS A 1 146 ? 2.663 3.280 -16.919 1.00 93.44 146 LYS A O 1
ATOM 1214 N N . ASP A 1 147 ? 4.175 2.033 -15.793 1.00 89.81 147 ASP A N 1
ATOM 1215 C CA . ASP A 1 147 ? 4.575 1.217 -16.933 1.00 89.81 147 ASP A CA 1
ATOM 1216 C C . ASP A 1 147 ? 3.475 0.212 -17.317 1.00 89.81 147 ASP A C 1
ATOM 1218 O O . ASP A 1 147 ? 2.793 -0.374 -16.473 1.00 89.81 147 ASP A O 1
ATOM 1222 N N . LYS A 1 148 ? 3.296 0.024 -18.625 1.00 86.88 148 LYS A N 1
ATOM 1223 C CA . LYS A 1 148 ? 2.383 -0.968 -19.202 1.00 86.88 148 LYS A CA 1
ATOM 1224 C C . LYS A 1 148 ? 3.020 -2.346 -19.334 1.00 86.88 148 LYS A C 1
ATOM 1226 O O . LYS A 1 148 ? 2.286 -3.277 -19.646 1.00 86.88 148 LYS A O 1
ATOM 1231 N N . PHE A 1 149 ? 4.337 -2.466 -19.153 1.00 87.19 149 PHE A N 1
ATOM 1232 C CA . PHE A 1 149 ? 5.098 -3.695 -19.378 1.00 87.19 149 PHE A CA 1
ATOM 1233 C C . PHE A 1 149 ? 4.830 -4.275 -20.775 1.00 87.19 149 PHE A C 1
ATOM 1235 O O . PHE A 1 149 ? 4.571 -5.464 -20.921 1.00 87.19 149 PHE A O 1
ATOM 1242 N N . LYS A 1 150 ? 4.834 -3.427 -21.818 1.00 81.50 150 LYS A N 1
ATOM 1243 C CA . LYS A 1 150 ? 4.402 -3.813 -23.181 1.00 81.50 150 LYS A CA 1
ATOM 1244 C C . LYS A 1 150 ? 5.186 -4.990 -23.761 1.00 81.50 150 LYS A C 1
ATOM 1246 O O . LYS A 1 150 ? 4.629 -5.750 -24.547 1.00 81.50 150 LYS A O 1
ATOM 1251 N N . ASP A 1 151 ? 6.444 -5.124 -23.360 1.00 76.69 151 ASP A N 1
ATOM 1252 C CA . ASP A 1 151 ? 7.335 -6.194 -23.810 1.00 76.69 151 ASP A CA 1
ATOM 1253 C C . ASP A 1 151 ? 7.011 -7.542 -23.140 1.00 76.69 151 ASP A C 1
ATOM 1255 O O . ASP A 1 151 ? 7.446 -8.599 -23.597 1.00 76.69 151 ASP A O 1
ATOM 1259 N N . TYR A 1 152 ? 6.180 -7.526 -22.095 1.00 74.62 152 TYR A N 1
ATOM 1260 C CA . TYR A 1 152 ? 5.736 -8.699 -21.360 1.00 74.62 152 TYR A CA 1
ATOM 1261 C C . TYR A 1 152 ? 4.279 -9.009 -21.715 1.00 74.62 152 TYR A C 1
ATOM 1263 O O . TYR A 1 152 ? 3.337 -8.381 -21.235 1.00 74.62 152 TYR A O 1
ATOM 1271 N N . ASN A 1 153 ? 4.072 -10.019 -22.560 1.00 64.31 153 ASN A N 1
ATOM 1272 C CA . ASN A 1 153 ? 2.734 -10.475 -22.934 1.00 64.31 153 ASN A CA 1
ATOM 1273 C C . ASN A 1 153 ? 2.060 -11.210 -21.760 1.00 64.31 153 ASN A C 1
ATOM 1275 O O . ASN A 1 153 ? 2.186 -12.430 -21.630 1.00 64.31 153 ASN A O 1
ATOM 1279 N N . MET A 1 154 ? 1.396 -10.478 -20.860 1.00 67.00 154 MET A N 1
ATOM 1280 C CA . MET A 1 154 ? 0.865 -11.060 -19.627 1.00 67.00 154 MET A CA 1
ATOM 1281 C C . MET A 1 154 ? -0.499 -10.523 -19.195 1.00 67.00 154 MET A C 1
ATOM 1283 O O . MET A 1 154 ? -0.772 -9.329 -19.214 1.00 67.00 154 MET A O 1
ATOM 1287 N N . ASN A 1 155 ? -1.333 -11.444 -18.702 1.00 83.50 155 ASN A N 1
ATOM 1288 C CA . ASN A 1 155 ? -2.662 -11.186 -18.147 1.00 83.50 155 ASN A CA 1
ATOM 1289 C C . ASN A 1 155 ? -2.598 -10.869 -16.637 1.00 83.50 155 ASN A C 1
ATOM 1291 O O . ASN A 1 155 ? -3.248 -11.531 -15.828 1.00 83.50 155 ASN A O 1
ATOM 1295 N N . ILE A 1 156 ? -1.753 -9.912 -16.239 1.00 91.06 156 ILE A N 1
ATOM 1296 C CA . ILE A 1 156 ? -1.731 -9.386 -14.865 1.00 91.06 156 ILE A CA 1
ATOM 1297 C C . ILE A 1 156 ? -2.396 -8.015 -14.871 1.00 91.06 156 ILE A C 1
ATOM 1299 O O . ILE A 1 156 ? -2.014 -7.128 -15.631 1.00 91.06 156 ILE A O 1
ATOM 1303 N N . ARG A 1 157 ? -3.393 -7.827 -14.002 1.00 94.62 157 ARG A N 1
ATOM 1304 C CA . ARG A 1 157 ? -4.054 -6.529 -13.847 1.00 94.62 157 ARG A CA 1
ATOM 1305 C C . ARG A 1 157 ? -3.065 -5.511 -13.280 1.00 94.62 157 ARG A C 1
ATOM 1307 O O . ARG A 1 157 ? -2.461 -5.757 -12.236 1.00 94.62 157 ARG A O 1
ATOM 1314 N N . ASN A 1 158 ? -2.967 -4.356 -13.933 1.00 95.44 158 ASN A N 1
ATOM 1315 C CA . ASN A 1 158 ? -2.245 -3.198 -13.421 1.00 95.44 158 ASN A CA 1
ATOM 1316 C C . ASN A 1 158 ? -3.238 -2.167 -12.866 1.00 95.44 158 ASN A C 1
ATOM 1318 O O . ASN A 1 158 ? -3.956 -1.522 -13.629 1.00 95.44 158 ASN A O 1
ATOM 1322 N N . ILE A 1 159 ? -3.280 -2.025 -11.540 1.00 96.69 159 ILE A N 1
ATOM 1323 C CA . ILE A 1 159 ? -4.249 -1.168 -10.846 1.00 96.69 159 ILE A CA 1
ATOM 1324 C C . ILE A 1 159 ? -3.894 0.314 -10.892 1.00 96.69 159 ILE A C 1
ATOM 1326 O O . ILE A 1 159 ? -4.721 1.128 -10.501 1.00 96.69 159 ILE A O 1
ATOM 1330 N N . TRP A 1 160 ? -2.709 0.687 -11.393 1.00 96.25 160 TRP A N 1
ATOM 1331 C CA . TRP A 1 160 ? -2.348 2.093 -11.592 1.00 96.25 160 TRP A CA 1
ATOM 1332 C C . TRP A 1 160 ? -3.398 2.832 -12.429 1.00 96.25 160 TRP A C 1
ATOM 1334 O O . TRP A 1 160 ? -3.766 3.955 -12.109 1.00 96.25 160 TRP A O 1
ATOM 1344 N N . TYR A 1 161 ? -3.933 2.180 -13.463 1.00 94.06 161 TYR A N 1
ATOM 1345 C CA . TYR A 1 161 ? -4.939 2.769 -14.352 1.00 94.06 161 TYR A CA 1
ATOM 1346 C C . TYR A 1 161 ? -6.353 2.798 -13.758 1.00 94.06 161 TYR A C 1
ATOM 1348 O O . TYR A 1 161 ? -7.237 3.434 -14.325 1.00 94.06 161 TYR A O 1
ATOM 1356 N N . ASP A 1 162 ? -6.560 2.140 -12.616 1.00 95.25 162 ASP A N 1
ATOM 1357 C CA . ASP A 1 162 ? -7.788 2.256 -11.828 1.00 95.25 162 ASP A CA 1
ATOM 1358 C C . ASP A 1 162 ? -7.716 3.450 -10.857 1.00 95.25 162 ASP A C 1
ATOM 1360 O O . ASP A 1 162 ? -8.746 3.935 -10.374 1.00 95.25 162 ASP A O 1
ATOM 1364 N N . LEU A 1 163 ? -6.503 3.941 -10.568 1.00 92.00 163 LEU A N 1
ATOM 1365 C CA . LEU A 1 163 ? -6.290 5.164 -9.806 1.00 92.00 163 LEU A CA 1
ATOM 1366 C C . LEU A 1 163 ? -6.705 6.327 -10.709 1.00 92.00 163 LEU A C 1
ATOM 1368 O O . LEU A 1 163 ? -6.096 6.568 -11.747 1.00 92.00 163 LEU A O 1
ATOM 1372 N N . ARG A 1 164 ? -7.773 7.034 -10.338 1.00 81.69 164 ARG A N 1
ATOM 1373 C CA . ARG A 1 164 ? -8.287 8.212 -11.060 1.00 81.69 164 ARG A CA 1
ATOM 1374 C C . ARG A 1 164 ? -7.355 9.422 -10.853 1.00 81.69 164 ARG A C 1
ATOM 1376 O O . ARG A 1 164 ? -7.743 10.378 -10.183 1.00 81.69 164 ARG A O 1
ATOM 1383 N N . LEU A 1 165 ? -6.118 9.289 -11.330 1.00 79.50 165 LEU A N 1
ATOM 1384 C CA . LEU A 1 165 ? -4.999 10.233 -11.241 1.00 79.50 165 LEU A CA 1
ATOM 1385 C C . LEU A 1 165 ? -5.009 11.260 -12.375 1.00 79.50 165 LEU A C 1
ATOM 1387 O O . LEU A 1 165 ? -5.437 10.901 -13.495 1.00 79.50 165 LEU A O 1
#

pLDDT: mean 91.88, std 7.26, range [55.97, 98.62]

Mean predicted aligned error: 4.28 Å

Solvent-accessible surface area (backbone atoms only — not comparable to full-atom values): 9601 Å² total; per-residue (Å²): 130,61,70,68,60,54,54,50,52,52,52,57,52,54,62,71,47,42,77,78,52,35,81,85,50,53,76,50,30,74,53,53,76,76,48,52,74,68,56,50,52,54,46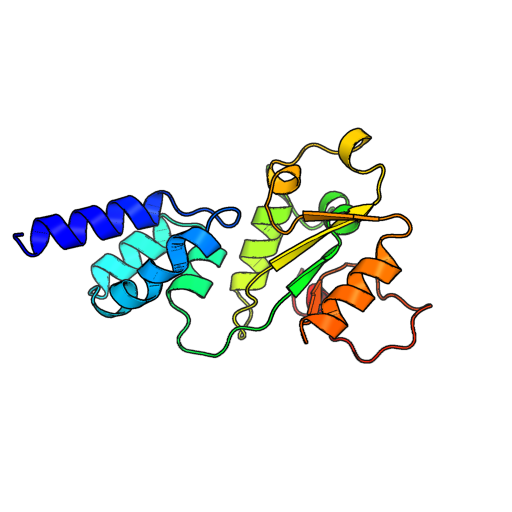,54,75,68,34,52,54,34,48,42,42,56,43,69,51,89,65,85,58,38,28,31,28,2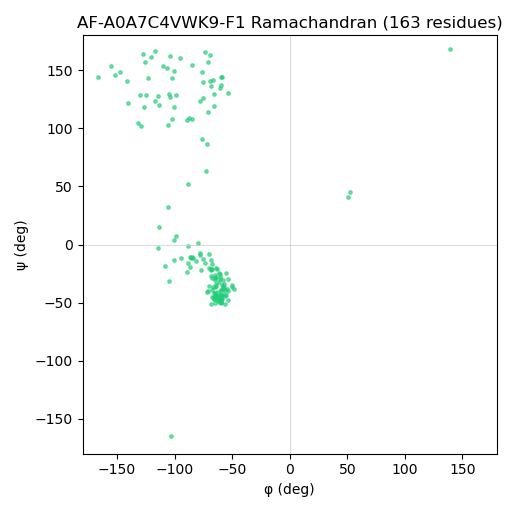9,36,41,50,53,50,71,64,40,81,87,47,63,68,98,48,34,68,58,43,47,39,40,53,52,42,71,44,92,62,48,72,38,62,70,33,36,34,21,40,65,63,42,77,82,77,54,86,66,79,60,77,74,27,88,53,47,46,69,35,77,74,34,63,64,56,44,54,50,50,17,59,73,65,68,28,28,36,36,38,89,68,82,54,81,91,54,93,66,101,63,58,55,52,43,80,71,46,95,121

Organism: Fervidobacterium pennivorans (NCBI:txid93466)

Nearest PDB structures (foldseek):
  8g0d-assembly1_G  TM=3.025E-01  e=7.620E+00  Mycolicibacterium smegmatis MC2 155
  7jga-assembly1_G  TM=2.652E-01  e=3.878E+00  Mycolicibacterium smegmatis
  6bgd-assembly1_A  TM=3.177E-01  e=9.162E+00  Treponema pallidum subsp. pallidum str. Nichols

Sequence (165 aa):
IEKDTFLRDVKAAIFKVKPENLEEYLWISDFVDYLNPIEKSEIKNKVHPYVWKVLNSKSKTIPVVIDGSNILLASELRGPERVDTLLELISKLDQTYFPFYLVFDANAKYKFHTRYFNYKRTYYHSPADELILGLAREVKGVVCSKDKFKDYNMNIRNIWYDLRL

Radius of gyration: 16.92 Å; Cα contacts (8 Å, |Δi|>4): 219; chains: 1; bounding box: 41×31×57 Å

Foldseek 3Di:
DPPVVVVVVLLVVLLPDALLCLVVVLVSLVVLVVDDPVSLVVSCVRYQLLSSLSSPDPDDAFEEEEAQAQQQVDPVQDDPASVSSVSSLVSPDPGNHDDYAYEYEQCVVVVDDHPCCPRPRYYYDVVRVVVSVVVCVVSVHAYEGPDPPVVDPDDGHHCVVVRPD

Secondary structure (DSSP, 8-state):
--HHHHHHHHHHHHTT--TTTGGGGGGGHHHHTTS-HHHHHHHHHHS-HHHHHHHT--SPPEEEEEEHHHHHH-SS--SSSHHHHHHHHHHTSSS-EEEEEEEEETTHHHH---GGGGSTTEEEESSHHHHHHHHHHHTT-EEE-S---TTS-----BGGGGS--